Protein AF-A0A936FQC9-F1 (afdb_monomer)

Radius of gyration: 11.74 Å; Cα contacts (8 Å, |Δi|>4): 69; chains: 1; bounding box: 29×30×24 Å

Foldseek 3Di:
DDDPVVPDPDPFDWDWDQDPVRWIWTATPPPRDIDIHDPCPPHPNNCVPPDPDD

Mean predicted aligned error: 9.24 Å

Sequence (54 aa):
MICFKCRKRDQRVVETGITEDDVVVWRSLACDAEGQISNWQGTFWDLSQGTPSN

Nearest PDB structures (foldseek):
  2yzt-assembly1_A-2  TM=7.804E-01  e=1.195E+00  Thermus thermophilus HB8
  1tk7-assembly1_A  TM=5.554E-01  e=2.407E+00  Drosophila melanogaster
  4m4z-assembly1_A  TM=4.792E-01  e=2.914E+00  Homo sapiens

Structure (mmCIF, N/CA/C/O backbone):
data_AF-A0A936FQC9-F1
#
_entry.id   AF-A0A936FQC9-F1
#
loop_
_atom_site.group_PDB
_atom_site.id
_atom_site.type_symbol
_atom_site.label_atom_id
_atom_site.label_alt_id
_atom_site.label_comp_id
_atom_site.label_asym_id
_atom_site.label_entity_id
_atom_site.label_seq_id
_atom_site.pdbx_PDB_ins_code
_atom_site.Cartn_x
_atom_site.Cartn_y
_atom_site.Cartn_z
_atom_site.occupancy
_atom_site.B_iso_or_equiv
_atom_site.auth_seq_id
_atom_site.auth_comp_id
_atom_site.auth_asym_id
_atom_site.auth_atom_id
_atom_site.pdbx_PDB_model_num
ATOM 1 N N . MET A 1 1 ? 2.867 6.471 -5.739 1.00 55.91 1 MET A N 1
ATOM 2 C CA . MET A 1 1 ? 3.599 5.494 -4.899 1.00 55.91 1 MET A CA 1
ATOM 3 C C . MET A 1 1 ? 4.627 4.752 -5.750 1.00 55.91 1 MET A C 1
ATOM 5 O O . MET A 1 1 ? 4.360 4.517 -6.921 1.00 55.91 1 MET A O 1
ATOM 9 N N . ILE A 1 2 ? 5.808 4.452 -5.197 1.00 57.12 2 ILE A N 1
ATOM 10 C CA . ILE A 1 2 ? 6.953 3.852 -5.908 1.00 57.12 2 ILE A CA 1
ATOM 11 C C . ILE A 1 2 ? 7.086 2.390 -5.472 1.00 57.12 2 ILE A C 1
ATOM 13 O O . ILE A 1 2 ? 7.099 2.102 -4.278 1.00 57.12 2 ILE A O 1
ATOM 17 N N . CYS A 1 3 ? 7.227 1.457 -6.415 1.00 58.25 3 CYS A N 1
ATOM 18 C CA . CYS A 1 3 ? 7.497 0.062 -6.074 1.00 58.25 3 CYS A CA 1
ATOM 19 C C . CYS A 1 3 ? 8.942 -0.106 -5.554 1.00 58.25 3 CYS A C 1
ATOM 21 O O . CYS A 1 3 ? 9.898 -0.045 -6.332 1.00 58.25 3 CYS A O 1
ATOM 23 N N . PHE A 1 4 ? 9.107 -0.382 -4.253 1.00 61.41 4 PHE A N 1
ATOM 24 C CA . PHE A 1 4 ? 10.416 -0.602 -3.610 1.00 61.41 4 PHE A CA 1
ATOM 25 C C . PHE A 1 4 ? 11.231 -1.738 -4.253 1.00 61.41 4 PHE A C 1
ATOM 27 O O . PHE A 1 4 ? 12.457 -1.648 -4.337 1.00 61.41 4 PHE A O 1
ATOM 34 N N . LYS A 1 5 ? 10.559 -2.779 -4.768 1.00 58.38 5 LYS A N 1
ATOM 35 C CA . LYS A 1 5 ? 11.194 -3.883 -5.508 1.00 58.38 5 LYS A CA 1
ATOM 36 C C . LYS A 1 5 ? 11.756 -3.446 -6.861 1.00 58.38 5 LYS A C 1
ATOM 38 O O . LYS A 1 5 ? 12.761 -3.993 -7.300 1.00 58.38 5 LYS A O 1
ATOM 43 N N . CYS A 1 6 ? 11.131 -2.472 -7.525 1.00 58.38 6 CYS A N 1
ATOM 44 C CA . CYS A 1 6 ? 11.537 -2.082 -8.873 1.00 58.38 6 CYS A CA 1
ATOM 45 C C . CYS A 1 6 ? 12.838 -1.276 -8.901 1.00 58.38 6 CYS A C 1
ATOM 47 O O . CYS A 1 6 ? 13.447 -1.223 -9.965 1.00 58.38 6 CYS A O 1
ATOM 49 N N . ARG A 1 7 ? 13.266 -0.663 -7.780 1.00 55.97 7 ARG A N 1
ATOM 50 C CA . ARG A 1 7 ? 14.522 0.112 -7.593 1.00 55.97 7 ARG A CA 1
ATOM 51 C C . ARG A 1 7 ? 14.916 1.085 -8.724 1.00 55.97 7 ARG A C 1
ATOM 53 O O . ARG A 1 7 ? 16.017 1.630 -8.704 1.00 55.97 7 ARG A O 1
ATOM 60 N N . LYS A 1 8 ? 14.041 1.340 -9.696 1.00 47.53 8 LYS A N 1
ATOM 61 C CA . LYS A 1 8 ? 14.292 2.161 -10.873 1.00 47.53 8 LYS A CA 1
ATOM 62 C C . LYS A 1 8 ? 13.310 3.317 -10.915 1.00 47.53 8 LYS A C 1
ATOM 64 O O . LYS A 1 8 ? 12.113 3.158 -10.715 1.00 47.53 8 LYS A O 1
ATOM 69 N N . ARG A 1 9 ? 13.919 4.462 -11.203 1.00 48.78 9 ARG A N 1
ATOM 70 C CA . ARG A 1 9 ? 13.480 5.861 -11.245 1.00 48.78 9 ARG A CA 1
ATOM 71 C C . ARG A 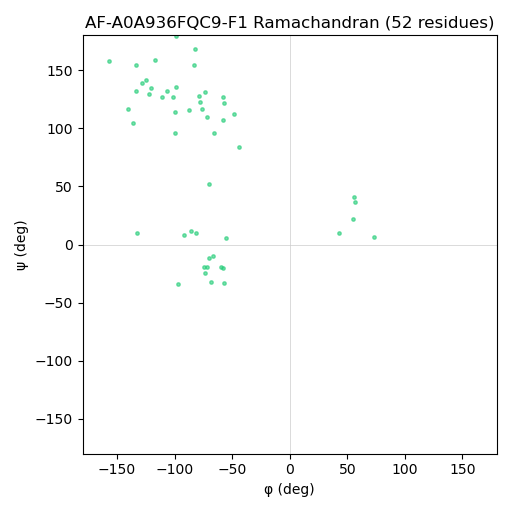1 9 ? 12.271 6.173 -12.134 1.00 48.78 9 ARG A C 1
ATOM 73 O O . ARG A 1 9 ? 11.957 7.342 -12.310 1.00 48.78 9 ARG A O 1
ATOM 80 N N . ASP A 1 10 ? 11.636 5.163 -12.704 1.00 48.59 10 ASP A N 1
ATOM 81 C CA . ASP A 1 10 ? 10.544 5.346 -13.644 1.00 48.59 10 ASP A CA 1
ATOM 82 C C . ASP A 1 10 ? 9.242 5.141 -12.884 1.00 48.59 10 ASP A C 1
ATOM 84 O O . ASP A 1 10 ? 9.011 4.051 -12.359 1.00 48.59 10 ASP A O 1
ATOM 88 N N . GLN A 1 11 ? 8.465 6.220 -12.755 1.00 55.12 11 GLN A N 1
ATOM 89 C CA . GLN A 1 11 ? 7.155 6.306 -12.106 1.00 55.12 11 GLN A CA 1
ATOM 90 C C . GLN A 1 11 ? 6.255 5.128 -12.489 1.00 55.12 11 GLN A C 1
ATOM 92 O O . GLN A 1 11 ? 5.426 5.202 -13.390 1.00 55.12 11 GLN A O 1
ATOM 97 N N . ARG A 1 12 ? 6.405 4.011 -11.791 1.00 57.31 12 ARG A N 1
ATOM 98 C CA . ARG A 1 12 ? 5.581 2.835 -12.008 1.00 57.31 12 ARG A CA 1
ATOM 99 C C . ARG A 1 12 ? 4.523 2.841 -10.931 1.00 57.31 12 ARG A C 1
ATOM 101 O O . ARG A 1 12 ? 4.771 2.475 -9.783 1.00 57.31 12 ARG A O 1
ATOM 108 N N . VAL A 1 13 ? 3.390 3.392 -11.358 1.00 62.78 13 VAL A N 1
ATOM 109 C CA . VAL A 1 13 ? 2.116 3.483 -10.656 1.00 62.78 13 VAL A CA 1
ATOM 110 C C . VAL A 1 13 ? 1.799 2.100 -10.096 1.00 62.78 13 VAL A C 1
ATOM 112 O O . VAL A 1 13 ? 1.619 1.142 -10.847 1.00 62.78 13 VAL A O 1
ATOM 115 N N . VAL A 1 14 ? 1.826 1.981 -8.772 1.00 72.88 14 VAL A N 1
ATOM 116 C CA . VAL A 1 14 ? 1.173 0.859 -8.102 1.00 72.88 14 VAL A CA 1
ATOM 117 C C . VAL A 1 14 ? -0.313 1.190 -8.067 1.00 72.88 14 VAL A C 1
ATOM 119 O O . VAL A 1 14 ? -0.684 2.297 -7.677 1.00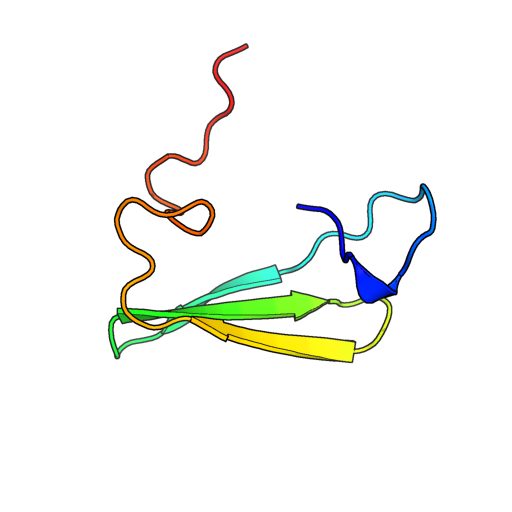 72.88 14 VAL A O 1
ATOM 122 N N . GLU A 1 15 ? -1.145 0.267 -8.529 1.00 79.00 15 GLU A N 1
ATOM 123 C CA . GLU A 1 15 ? -2.580 0.354 -8.303 1.00 79.00 15 GLU A CA 1
ATOM 124 C C . GLU A 1 15 ? -2.849 0.009 -6.847 1.00 79.00 15 GLU A C 1
ATOM 126 O O . GLU A 1 15 ? -2.324 -0.975 -6.328 1.00 79.00 15 GLU A O 1
ATOM 131 N N . THR A 1 16 ? -3.636 0.845 -6.185 1.00 79.19 16 THR A N 1
ATOM 132 C CA . THR A 1 16 ? -4.070 0.650 -4.804 1.00 79.19 16 THR A CA 1
ATOM 133 C C . THR A 1 16 ? -5.586 0.641 -4.774 1.00 79.19 16 THR A C 1
ATOM 135 O O . THR A 1 16 ? -6.205 1.564 -5.302 1.00 79.19 16 THR A O 1
ATOM 138 N N . GLY A 1 17 ? -6.173 -0.365 -4.141 1.00 82.88 17 GLY A N 1
ATOM 139 C CA . GLY A 1 17 ? -7.609 -0.466 -3.909 1.00 82.88 17 GLY A CA 1
ATOM 140 C C . GLY A 1 17 ? -7.892 -0.857 -2.465 1.00 82.88 17 GLY A C 1
ATOM 141 O O . GLY A 1 17 ? -7.054 -1.471 -1.810 1.00 82.88 17 GLY A O 1
ATOM 142 N N . ILE A 1 18 ? -9.072 -0.500 -1.967 1.00 85.81 18 ILE A N 1
ATOM 143 C CA . ILE A 1 18 ? -9.585 -0.992 -0.685 1.00 85.81 18 ILE A CA 1
ATOM 144 C C . ILE A 1 18 ? -10.596 -2.082 -1.019 1.00 85.81 18 ILE A C 1
ATOM 146 O O . ILE A 1 18 ? -11.481 -1.879 -1.850 1.00 85.81 18 ILE A O 1
ATOM 150 N N . THR A 1 19 ? -10.416 -3.252 -0.423 1.00 85.38 19 THR A N 1
ATOM 151 C CA . THR A 1 19 ? -11.353 -4.373 -0.561 1.00 85.38 19 THR A CA 1
ATOM 152 C C . THR A 1 19 ? -12.527 -4.224 0.405 1.00 85.38 19 THR A C 1
ATOM 154 O O . THR A 1 19 ? -12.486 -3.415 1.328 1.00 85.38 19 THR A O 1
ATOM 157 N N . GLU A 1 20 ? -13.570 -5.034 0.221 1.00 85.19 20 GLU A N 1
ATOM 158 C CA . GLU A 1 20 ? -14.750 -5.053 1.101 1.00 85.19 20 GLU A CA 1
ATOM 159 C C . GLU A 1 20 ? -14.415 -5.391 2.568 1.00 85.19 20 GLU A C 1
ATOM 161 O O . GLU A 1 20 ? -15.182 -5.050 3.462 1.00 85.19 20 GLU A O 1
ATOM 166 N N . ASP A 1 21 ? -13.2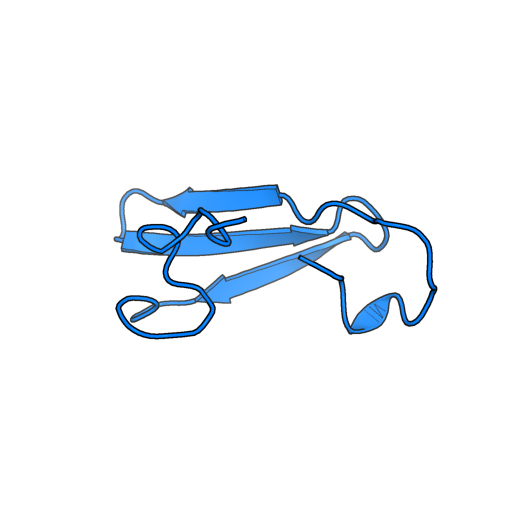55 -6.006 2.820 1.00 84.94 21 ASP A N 1
ATOM 167 C CA . ASP A 1 21 ? -12.755 -6.370 4.154 1.00 84.94 21 ASP A CA 1
ATOM 168 C C . ASP A 1 21 ? -11.987 -5.226 4.855 1.00 84.94 21 ASP A C 1
ATOM 170 O O . ASP A 1 21 ? -11.307 -5.443 5.851 1.00 84.94 21 ASP A O 1
ATOM 174 N N . ASP A 1 22 ? -12.042 -3.997 4.327 1.00 82.94 22 ASP A N 1
ATOM 175 C CA . ASP A 1 22 ? -11.239 -2.860 4.810 1.00 82.94 22 ASP A CA 1
ATOM 176 C C . ASP A 1 22 ? -9.727 -3.161 4.785 1.00 82.94 22 ASP A C 1
ATOM 178 O O . ASP A 1 22 ? -8.948 -2.753 5.646 1.00 82.94 22 ASP A O 1
ATOM 182 N N . VAL A 1 23 ? -9.284 -3.899 3.768 1.00 85.62 23 VAL A N 1
ATOM 183 C CA . VAL A 1 23 ? -7.870 -4.204 3.534 1.00 85.62 23 VAL A CA 1
ATOM 184 C C . VAL A 1 23 ? -7.411 -3.466 2.288 1.00 85.62 23 VAL A C 1
ATOM 186 O O . VAL A 1 23 ? -8.014 -3.606 1.218 1.00 85.62 23 VAL A O 1
ATOM 189 N N . VAL A 1 24 ? -6.323 -2.701 2.414 1.00 86.50 24 VAL A N 1
ATOM 190 C CA . VAL A 1 24 ? -5.673 -2.051 1.274 1.00 86.50 24 VAL A CA 1
ATOM 191 C C . VAL A 1 24 ? -4.876 -3.098 0.521 1.00 86.50 24 VAL A C 1
ATOM 193 O O . VAL A 1 24 ? -3.908 -3.662 1.033 1.00 86.50 24 VAL A O 1
ATOM 196 N N . VAL A 1 25 ? -5.273 -3.339 -0.718 1.00 86.31 25 VAL A N 1
ATOM 197 C CA . VAL A 1 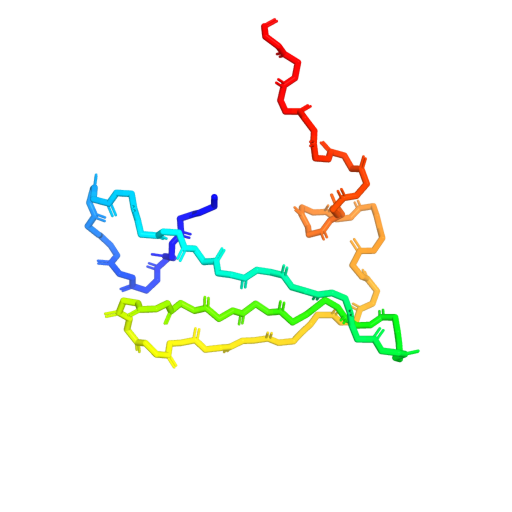25 ? -4.516 -4.137 -1.672 1.00 86.31 25 VAL A CA 1
ATOM 198 C C . VAL A 1 25 ? -3.746 -3.204 -2.584 1.00 86.31 25 VAL A C 1
ATOM 200 O O . VAL A 1 25 ? -4.264 -2.198 -3.067 1.00 86.31 25 VAL A O 1
ATOM 203 N N . TRP A 1 26 ? -2.485 -3.530 -2.821 1.00 83.38 26 TRP A N 1
ATOM 204 C CA . TRP A 1 26 ? -1.656 -2.809 -3.768 1.00 83.38 26 TRP A CA 1
ATOM 205 C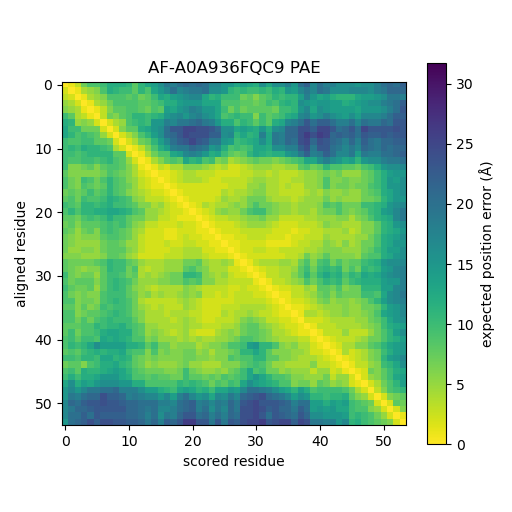 C . TRP A 1 26 ? -1.015 -3.786 -4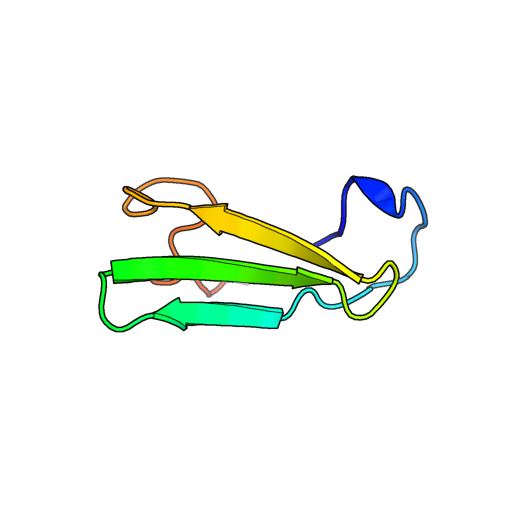.737 1.00 83.38 26 TRP A C 1
ATOM 207 O O . TRP A 1 26 ? -0.555 -4.856 -4.344 1.00 83.38 26 TRP A O 1
ATOM 217 N N . ARG A 1 27 ? -0.966 -3.411 -6.013 1.00 81.06 27 ARG A N 1
ATOM 218 C CA . ARG A 1 27 ? -0.337 -4.191 -7.075 1.00 81.06 27 ARG A CA 1
ATOM 219 C C . ARG A 1 27 ? 0.541 -3.303 -7.936 1.00 81.06 27 ARG A C 1
ATOM 221 O O . ARG A 1 27 ? 0.158 -2.234 -8.395 1.00 81.06 27 ARG A O 1
ATOM 228 N N . SER A 1 28 ? 1.749 -3.775 -8.184 1.00 80.31 28 SER A N 1
ATOM 229 C CA . SER A 1 28 ? 2.688 -3.191 -9.124 1.00 80.31 28 SER A CA 1
ATOM 230 C C . SER A 1 28 ? 2.438 -3.757 -10.513 1.00 80.31 28 SER A C 1
ATOM 232 O O . SER A 1 28 ? 2.725 -4.924 -10.767 1.00 80.31 28 SER A O 1
ATOM 234 N N . LEU A 1 29 ? 2.027 -2.906 -11.451 1.00 73.12 29 LEU A N 1
ATOM 235 C CA . LEU A 1 29 ? 1.920 -3.265 -12.872 1.00 73.12 29 LEU A CA 1
ATOM 236 C C . LEU A 1 29 ? 3.283 -3.541 -13.534 1.00 73.12 29 LEU A C 1
ATOM 238 O O . LEU A 1 29 ? 3.368 -3.990 -14.672 1.00 73.12 29 LEU A O 1
ATOM 242 N N . ALA A 1 30 ? 4.373 -3.235 -12.835 1.00 73.38 30 ALA A N 1
ATOM 243 C CA . ALA A 1 30 ? 5.722 -3.235 -13.377 1.00 73.38 30 ALA A CA 1
ATOM 244 C C . ALA A 1 30 ? 6.522 -4.507 -13.105 1.00 73.38 30 ALA A C 1
ATOM 246 O O . ALA A 1 30 ? 7.401 -4.859 -13.892 1.00 73.38 30 ALA A O 1
ATOM 247 N N . CYS A 1 31 ? 6.291 -5.122 -11.953 1.00 74.69 31 CYS A N 1
ATOM 248 C CA . CYS A 1 31 ? 6.995 -6.324 -11.514 1.00 74.69 31 CYS A CA 1
ATOM 249 C C . CYS A 1 31 ? 6.037 -7.390 -10.989 1.00 74.69 31 CYS A C 1
ATOM 251 O O . CYS A 1 31 ? 6.496 -8.349 -10.374 1.00 74.69 31 CYS A O 1
ATOM 253 N N . ASP A 1 32 ? 4.734 -7.172 -11.184 1.00 70.94 32 ASP A N 1
ATOM 254 C CA . ASP A 1 32 ? 3.659 -8.035 -10.706 1.00 70.94 32 ASP A CA 1
ATOM 255 C C . ASP A 1 32 ? 3.704 -8.288 -9.190 1.00 70.94 32 ASP A C 1
ATOM 257 O O . ASP A 1 32 ? 3.187 -9.269 -8.676 1.00 70.94 32 ASP A O 1
ATOM 261 N N . ALA A 1 33 ? 4.361 -7.395 -8.443 1.00 78.88 33 ALA A N 1
ATOM 262 C CA . ALA A 1 33 ? 4.397 -7.483 -6.995 1.00 78.88 33 ALA A CA 1
ATOM 263 C C . ALA A 1 33 ? 3.075 -6.980 -6.430 1.00 78.88 33 ALA A C 1
ATOM 265 O O . ALA A 1 33 ? 2.720 -5.822 -6.646 1.00 78.88 33 ALA A O 1
ATOM 266 N N . GLU A 1 34 ? 2.407 -7.820 -5.662 1.00 82.81 34 GLU A N 1
ATOM 267 C CA . GLU A 1 34 ? 1.207 -7.469 -4.921 1.00 82.81 34 GLU A CA 1
ATOM 268 C C . GLU A 1 34 ? 1.427 -7.589 -3.413 1.00 82.81 34 GLU A C 1
ATOM 270 O O . GLU A 1 34 ? 2.345 -8.270 -2.942 1.00 82.81 34 GLU A O 1
ATOM 275 N N . GLY A 1 35 ? 0.591 -6.892 -2.655 1.00 82.25 35 GLY A N 1
ATOM 27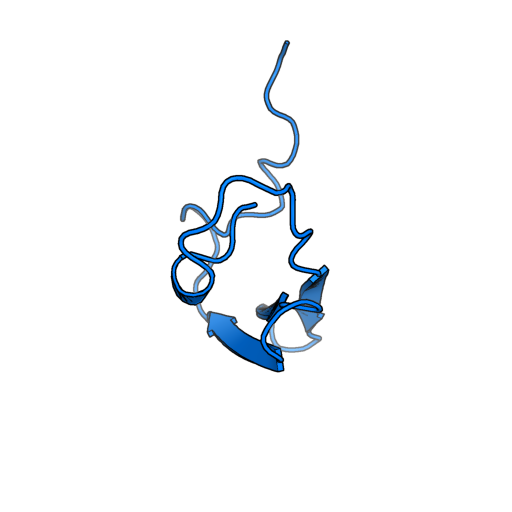6 C CA . GLY A 1 35 ? 0.539 -6.989 -1.210 1.00 82.25 35 GLY A CA 1
ATOM 277 C C . GLY A 1 35 ? -0.815 -6.547 -0.680 1.00 82.25 35 GLY A C 1
ATOM 278 O O . GLY A 1 35 ? -1.550 -5.807 -1.329 1.00 82.25 35 GLY A O 1
ATOM 279 N N . GLN A 1 36 ? -1.128 -7.014 0.520 1.00 86.12 36 GLN A N 1
ATOM 280 C CA . GLN A 1 36 ? -2.342 -6.672 1.247 1.00 86.12 36 GLN A CA 1
ATOM 281 C C . GLN A 1 36 ? -1.965 -6.127 2.621 1.00 86.12 36 GLN A C 1
ATOM 283 O O . GLN A 1 36 ? -0.987 -6.577 3.225 1.00 86.12 36 GLN A O 1
ATOM 288 N N . ILE A 1 37 ? -2.700 -5.121 3.079 1.00 83.00 37 ILE A N 1
ATOM 289 C CA . ILE A 1 37 ? -2.409 -4.382 4.303 1.00 83.00 37 ILE A CA 1
ATOM 290 C C . ILE A 1 37 ? -3.710 -4.191 5.061 1.00 83.00 37 ILE A C 1
ATOM 292 O O . ILE A 1 37 ? -4.555 -3.374 4.696 1.00 83.00 37 ILE A O 1
ATOM 296 N N . SER A 1 38 ? -3.864 -4.969 6.124 1.00 84.62 38 SER A N 1
ATOM 297 C CA . SER A 1 38 ? -4.914 -4.787 7.124 1.00 84.62 38 SER A CA 1
ATOM 298 C C . SER A 1 38 ? -4.466 -3.726 8.136 1.00 84.62 38 SER A C 1
ATOM 300 O O . SER A 1 38 ? -3.265 -3.553 8.344 1.00 84.62 38 SER A O 1
ATOM 302 N N . ASN A 1 39 ? -5.405 -3.032 8.792 1.00 84.06 39 ASN A N 1
ATOM 303 C CA . ASN A 1 39 ? -5.092 -1.914 9.706 1.00 84.06 39 ASN A CA 1
ATOM 304 C C . ASN A 1 39 ? -4.258 -0.802 9.031 1.00 84.06 39 ASN A C 1
ATOM 306 O O . ASN A 1 39 ? -3.319 -0.257 9.606 1.00 84.06 39 ASN A O 1
ATOM 310 N N . TRP A 1 40 ? -4.583 -0.473 7.782 1.00 82.56 40 TRP A N 1
ATOM 311 C CA . TRP A 1 40 ? -3.898 0.568 7.010 1.00 82.56 40 TRP A CA 1
ATOM 312 C C . TRP A 1 40 ? -4.218 1.991 7.503 1.00 82.56 40 TRP A C 1
ATOM 314 O O . TRP A 1 40 ? -3.455 2.917 7.216 1.00 82.56 40 TRP A O 1
ATOM 324 N N . GLN A 1 41 ? -5.312 2.162 8.247 1.00 79.94 41 GLN A N 1
ATOM 325 C CA . GLN A 1 41 ? -5.782 3.444 8.770 1.00 79.94 41 GLN A CA 1
ATOM 326 C C . GLN A 1 41 ? -4.709 4.114 9.648 1.00 79.94 41 GLN A C 1
ATOM 328 O O . GLN A 1 41 ? -4.165 3.500 10.567 1.00 79.94 41 GLN A O 1
ATOM 333 N N . GLY A 1 42 ? -4.372 5.371 9.348 1.00 74.38 42 GLY A N 1
ATOM 334 C CA . GLY A 1 42 ? -3.317 6.128 10.043 1.00 74.38 42 GLY A CA 1
ATOM 335 C C . GLY A 1 42 ? -1.875 5.706 9.721 1.00 74.38 42 GLY A C 1
ATOM 336 O O . GLY A 1 42 ? -0.932 6.209 10.335 1.00 74.38 42 GLY A O 1
ATOM 337 N N . THR A 1 43 ? -1.678 4.798 8.763 1.00 75.12 43 THR A N 1
ATOM 338 C CA . THR A 1 43 ? -0.353 4.438 8.240 1.00 75.12 43 THR A CA 1
ATOM 339 C C . THR A 1 43 ? -0.065 5.170 6.929 1.00 75.12 43 THR A C 1
ATOM 341 O O . THR A 1 43 ? -0.903 5.880 6.387 1.00 75.12 43 THR A O 1
ATOM 344 N N . PHE A 1 44 ? 1.114 4.947 6.350 1.00 70.62 44 PHE A N 1
ATOM 345 C CA . PHE A 1 44 ? 1.435 5.432 5.002 1.00 70.62 44 PHE A CA 1
ATOM 346 C C . PHE A 1 44 ? 0.463 4.931 3.909 1.00 70.62 44 PHE A C 1
ATOM 348 O O . PHE A 1 44 ? 0.390 5.515 2.831 1.00 70.62 44 PHE A O 1
ATOM 355 N N . TRP A 1 45 ? -0.270 3.846 4.174 1.00 74.75 45 TRP A N 1
ATOM 356 C CA . TRP A 1 45 ? -1.269 3.273 3.268 1.00 74.75 45 TRP A CA 1
ATOM 357 C C . TRP A 1 45 ? -2.674 3.820 3.500 1.00 74.75 45 TRP A C 1
ATOM 359 O O . TRP A 1 45 ? -3.626 3.341 2.889 1.00 74.75 45 TRP A O 1
ATOM 369 N N . ASP A 1 46 ? -2.795 4.835 4.353 1.00 75.81 46 ASP A N 1
ATOM 370 C CA . ASP A 1 46 ? -4.010 5.604 4.518 1.00 75.81 46 ASP A CA 1
ATOM 371 C C . ASP A 1 46 ? -4.328 6.388 3.244 1.00 75.81 46 ASP A C 1
ATOM 373 O O . ASP A 1 46 ? -3.801 7.469 2.979 1.00 75.81 46 ASP A O 1
ATOM 377 N N . LEU A 1 47 ? -5.196 5.799 2.418 1.00 69.81 47 LEU A N 1
ATOM 378 C CA . LEU A 1 47 ? -5.639 6.402 1.163 1.00 69.81 47 LEU A CA 1
ATOM 379 C C . LEU A 1 47 ? -6.555 7.618 1.397 1.00 69.81 47 LEU A C 1
ATOM 381 O O . LEU A 1 47 ? -6.795 8.371 0.455 1.00 69.81 47 LEU A O 1
ATOM 385 N N . SER A 1 48 ? -7.030 7.854 2.631 1.00 67.31 48 SER A N 1
ATOM 386 C CA . SER A 1 48 ? -7.810 9.050 2.980 1.00 67.31 48 SER A CA 1
ATOM 387 C C . SER A 1 48 ? -6.938 10.309 3.053 1.00 67.31 48 SER A C 1
ATOM 389 O O . SER A 1 48 ? -7.416 11.408 2.779 1.00 67.31 48 SER A O 1
ATOM 391 N N . GLN A 1 49 ? -5.632 10.156 3.304 1.00 59.16 49 GLN A N 1
ATOM 392 C CA . GLN A 1 49 ? -4.646 11.242 3.232 1.00 59.16 49 GLN A CA 1
ATOM 393 C C . GLN A 1 49 ? -4.162 11.535 1.801 1.00 59.16 49 GLN A C 1
ATOM 395 O O . GLN A 1 49 ? -3.206 12.286 1.597 1.00 59.16 49 GLN A O 1
ATOM 400 N N . GLY A 1 50 ? -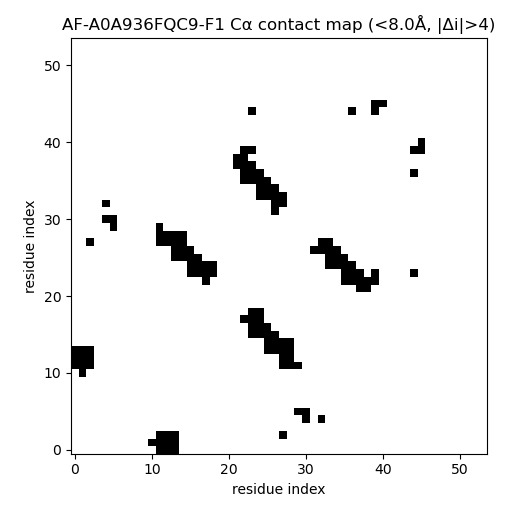4.818 10.948 0.797 1.00 55.28 50 GLY A N 1
ATOM 401 C CA . GLY A 1 50 ? -4.477 11.002 -0.619 1.00 55.28 50 GLY A CA 1
ATOM 402 C C . GLY A 1 50 ? -4.677 12.353 -1.310 1.00 55.28 50 GLY A C 1
ATOM 403 O O . GLY A 1 50 ? -5.246 12.392 -2.392 1.00 55.28 50 GLY A O 1
ATOM 404 N N . THR A 1 51 ? -4.138 13.440 -0.766 1.00 47.12 51 THR A N 1
ATOM 405 C CA . THR A 1 51 ? -3.564 14.512 -1.585 1.00 47.12 51 THR A CA 1
ATOM 406 C C . THR A 1 51 ? -2.296 15.004 -0.893 1.00 47.12 51 THR A C 1
ATOM 408 O O . THR A 1 51 ? -2.405 15.553 0.204 1.00 47.12 51 THR A O 1
ATOM 411 N N . PRO A 1 52 ? -1.093 14.873 -1.487 1.00 46.47 52 PRO A N 1
ATOM 412 C CA . PRO A 1 52 ? -0.024 15.788 -1.125 1.00 46.47 52 PRO A CA 1
ATOM 413 C C . PRO A 1 52 ? -0.546 17.198 -1.416 1.00 46.47 52 PRO A C 1
ATOM 415 O O . PRO A 1 52 ? -0.746 17.566 -2.574 1.00 46.47 52 PRO A O 1
ATOM 418 N N . SER A 1 53 ? -0.863 17.942 -0.358 1.00 41.97 53 SER A N 1
ATOM 419 C CA . SER A 1 53 ? -1.130 19.370 -0.450 1.00 41.97 53 SER A CA 1
ATOM 420 C C . SER A 1 53 ? 0.103 20.02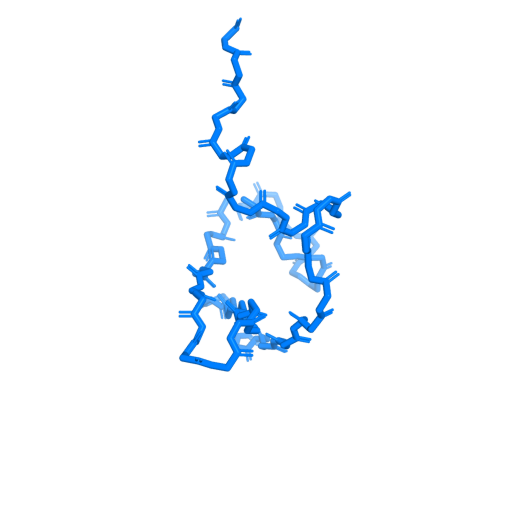4 -1.072 1.00 41.97 53 SER A C 1
ATOM 422 O O . SER A 1 53 ? 1.216 19.834 -0.583 1.00 41.97 53 SER A O 1
ATOM 424 N N . ASN A 1 54 ? -0.147 20.689 -2.199 1.00 38.03 54 ASN A N 1
ATOM 425 C CA . ASN A 1 54 ? 0.773 21.449 -3.045 1.00 38.03 54 ASN A CA 1
ATOM 426 C C . ASN A 1 54 ? 1.755 22.338 -2.268 1.00 38.03 54 ASN A C 1
ATOM 428 O O . ASN A 1 54 ? 1.299 22.996 -1.305 1.00 38.03 54 ASN A O 1
#

Solvent-accessible surface area (backbone atoms only — not comparable to full-atom values): 3578 Å² total; per-residue (Å²): 111,76,56,79,88,67,80,57,98,63,89,45,62,47,51,72,47,73,48,98,83,66,26,40,34,37,36,29,84,81,76,72,49,66,51,76,35,71,81,28,74,91,45,97,67,28,69,89,66,70,62,86,79,127

Secondary structure (DSSP, 8-state):
---GGG-SSS---EEEEE-TTS-EEEEETTT--EEEESS-TTSTT-GGG-----

pLDDT: mean 70.35, std 13.87, range [38.03, 86.5]